Protein AF-S4MRP6-F1 (afdb_monomer_lite)

Foldseek 3Di:
DQPDDLVVLQVVLVVCLVCVCVVQVVQVHHDDVQLSVVSNCVSPVDHSVVVNVVVNVCCVQCVDPCNVVVVVVCLVVDQAEAEAAPVAVVVDPDDPVCCVSHPYYYYDYPDHHPCCSRPVPVVVVVVVVVVVPPPPDPPPD

Radius of gyration: 18.11 Å; chains: 1; bounding box: 49×37×40 Å

Secondary structure (DSSP, 8-state):
-TTS-HHHHHHHHHHHHH-HHHHHHTTT----HHHHHHHHHHHHSS-HHHHHHHHHHHHHHHTSTTHHHHHHHHHHHS--EEEEETTTGGG----HHHHHH-SEEEEETT--S-HHHH-HHHHHHHHHHHHHHSPPPTT--

pLDDT: mean 91.97, std 11.07, range [43.47, 97.75]

Organism: NCBI:txid1283301

InterPro domains:
  IPR029058 Alpha/Beta hydrolase fold [G3DSA:3.40.50.1820] (1-131)
  IPR029058 Alpha/Beta hydrolase fold [SSF53474] (12-131)

Sequence (141 aa):
MAAKTTAEVEQIMRANRADPERWLRNGDIEPTDERIRAATQALAYQPATTIQAMARAVVGYTANTSYEQLLREVFERTPVHLVAGARSRGGWDVPAWALTAAASYTELPGTGHMVMLEAPEAFGKLLAELFTTSPADPAAS

Structure (mmCIF, N/CA/C/O backbone):
data_AF-S4MRP6-F1
#
_entry.id   AF-S4MRP6-F1
#
loop_
_atom_site.group_PDB
_atom_site.id
_atom_site.type_symbol
_atom_site.label_atom_id
_atom_site.label_alt_id
_atom_site.label_comp_id
_atom_site.label_asym_id
_atom_site.label_entity_id
_atom_site.label_seq_id
_atom_site.pdbx_PDB_ins_code
_atom_site.Cartn_x
_atom_site.Cartn_y
_atom_site.Cartn_z
_atom_site.occupancy
_atom_site.B_iso_or_equiv
_atom_site.auth_seq_id
_atom_site.auth_comp_id
_atom_site.auth_asym_id
_atom_site.auth_atom_id
_atom_site.pdbx_PDB_model_num
ATOM 1 N N . MET A 1 1 ? 4.340 7.643 -12.353 1.00 90.50 1 MET A N 1
ATOM 2 C CA . MET A 1 1 ? 3.508 6.867 -13.302 1.00 90.50 1 MET A CA 1
ATOM 3 C C . MET A 1 1 ? 2.470 7.729 -14.012 1.00 90.50 1 MET A C 1
ATOM 5 O O . MET A 1 1 ? 2.521 7.782 -15.229 1.00 90.50 1 MET A O 1
ATOM 9 N N . ALA A 1 2 ? 1.588 8.445 -13.303 1.00 93.31 2 ALA A N 1
ATOM 10 C CA . ALA A 1 2 ? 0.495 9.219 -13.916 1.00 93.31 2 ALA A CA 1
ATOM 11 C C . ALA A 1 2 ? 0.937 10.257 -14.974 1.00 93.31 2 ALA A C 1
ATOM 13 O O . ALA A 1 2 ? 0.356 10.320 -16.057 1.00 93.31 2 ALA A O 1
ATOM 14 N N . ALA A 1 3 ? 1.993 11.021 -14.671 1.00 95.44 3 ALA A N 1
ATOM 15 C CA . ALA A 1 3 ? 2.529 12.081 -15.532 1.00 95.44 3 ALA A CA 1
ATOM 16 C C . ALA A 1 3 ? 3.457 11.586 -16.658 1.00 95.44 3 ALA A C 1
ATOM 18 O O . ALA A 1 3 ? 3.894 12.379 -17.484 1.00 95.44 3 ALA A O 1
ATOM 19 N N . LYS A 1 4 ? 3.792 10.289 -16.686 1.00 96.00 4 LYS A N 1
ATOM 20 C CA . LYS A 1 4 ? 4.668 9.720 -17.717 1.00 96.00 4 LYS A CA 1
ATOM 21 C C . LYS A 1 4 ? 3.883 9.444 -18.995 1.00 96.00 4 LYS A C 1
ATOM 23 O O . LYS A 1 4 ? 2.684 9.149 -18.942 1.00 96.00 4 LYS A O 1
ATOM 28 N N . THR A 1 5 ? 4.564 9.489 -20.132 1.00 96.94 5 THR A N 1
ATOM 29 C CA . THR A 1 5 ? 4.030 9.026 -21.417 1.00 96.94 5 THR A CA 1
ATOM 30 C C . THR A 1 5 ? 3.829 7.509 -21.406 1.00 96.94 5 THR A C 1
ATOM 32 O O . THR A 1 5 ? 4.433 6.790 -20.607 1.00 96.94 5 THR A O 1
ATOM 35 N N . THR A 1 6 ? 2.980 6.992 -22.296 1.00 94.94 6 THR A N 1
ATOM 36 C CA . THR A 1 6 ? 2.732 5.542 -22.399 1.00 94.94 6 THR A CA 1
ATOM 37 C C . THR A 1 6 ? 4.019 4.766 -22.681 1.00 94.94 6 THR A C 1
ATOM 39 O O . THR A 1 6 ? 4.279 3.767 -22.016 1.00 94.94 6 THR A O 1
ATOM 42 N N . ALA A 1 7 ? 4.871 5.269 -23.580 1.00 96.62 7 ALA A N 1
ATOM 43 C CA . ALA A 1 7 ? 6.143 4.634 -23.926 1.00 96.62 7 ALA A CA 1
ATOM 44 C C . ALA A 1 7 ? 7.107 4.545 -22.728 1.00 96.62 7 ALA A C 1
ATOM 46 O O . ALA A 1 7 ? 7.744 3.512 -22.519 1.00 96.62 7 ALA A O 1
ATOM 47 N N . GLU A 1 8 ? 7.187 5.592 -21.899 1.00 97.69 8 GLU A N 1
ATOM 48 C CA . GLU A 1 8 ? 7.990 5.560 -20.672 1.00 97.69 8 GLU A CA 1
ATOM 49 C C . GLU A 1 8 ? 7.451 4.549 -19.658 1.00 97.69 8 GLU A C 1
ATOM 51 O O . GLU A 1 8 ? 8.232 3.825 -19.041 1.00 97.69 8 GLU A O 1
ATOM 56 N N . VAL A 1 9 ? 6.127 4.481 -19.469 1.00 96.88 9 VAL A N 1
ATOM 57 C CA . VAL A 1 9 ? 5.527 3.505 -18.546 1.00 96.88 9 VAL A CA 1
ATOM 58 C C . VAL A 1 9 ? 5.779 2.086 -19.038 1.00 96.88 9 VAL A C 1
ATOM 60 O O . VAL A 1 9 ? 6.189 1.235 -18.252 1.00 96.88 9 VAL A O 1
ATOM 63 N N . GLU A 1 10 ? 5.606 1.825 -20.332 1.00 97.00 10 GLU A N 1
ATOM 64 C CA . GLU A 1 10 ? 5.947 0.530 -20.910 1.00 97.00 10 GLU A CA 1
ATOM 65 C C . GLU A 1 10 ? 7.415 0.171 -20.704 1.00 97.00 10 GLU A C 1
ATOM 67 O O . GLU A 1 10 ? 7.712 -0.964 -20.338 1.00 97.00 10 GLU A O 1
ATOM 72 N N . GLN A 1 11 ? 8.332 1.122 -20.899 1.00 97.44 11 GLN A N 1
ATOM 73 C CA . GLN A 1 11 ? 9.754 0.883 -20.691 1.00 97.44 11 GLN A CA 1
ATOM 74 C C . GLN A 1 11 ? 10.060 0.519 -19.236 1.00 97.44 11 GLN A C 1
ATOM 76 O O . GLN A 1 11 ? 10.791 -0.440 -18.991 1.00 97.44 11 GLN A O 1
ATOM 81 N N . ILE A 1 12 ? 9.466 1.229 -18.273 1.00 96.44 12 ILE A N 1
ATOM 82 C CA . ILE A 1 12 ? 9.625 0.915 -16.848 1.00 96.44 12 ILE A CA 1
ATOM 83 C C . ILE A 1 12 ? 9.054 -0.472 -16.539 1.00 96.44 12 ILE A C 1
ATOM 85 O O . ILE A 1 12 ? 9.708 -1.275 -15.876 1.00 96.44 12 ILE A O 1
ATOM 89 N N . MET A 1 13 ? 7.862 -0.790 -17.049 1.00 96.69 13 MET A N 1
ATOM 90 C CA . MET A 1 13 ? 7.237 -2.093 -16.812 1.00 96.69 13 MET A CA 1
ATOM 91 C C . MET A 1 13 ? 8.025 -3.237 -17.457 1.00 96.69 13 MET A C 1
ATOM 93 O O . MET A 1 13 ? 8.175 -4.285 -16.833 1.00 96.69 13 MET A O 1
ATOM 97 N N . ARG A 1 14 ? 8.580 -3.044 -18.661 1.00 96.81 14 ARG A N 1
ATOM 98 C CA . ARG A 1 14 ? 9.500 -4.009 -19.288 1.00 96.81 14 ARG A CA 1
ATOM 99 C C . ARG A 1 14 ? 10.739 -4.225 -18.424 1.00 96.81 14 ARG A C 1
ATOM 101 O O . ARG A 1 14 ? 11.074 -5.369 -18.140 1.00 96.81 14 ARG A O 1
ATOM 108 N N . ALA A 1 15 ? 11.373 -3.149 -17.961 1.00 96.62 15 ALA A N 1
ATOM 109 C CA . ALA A 1 15 ? 12.560 -3.239 -17.118 1.00 96.62 15 ALA A CA 1
ATOM 110 C C . ALA A 1 15 ? 12.277 -3.929 -15.776 1.00 96.62 15 ALA A C 1
ATOM 112 O O . ALA A 1 15 ? 13.137 -4.650 -15.281 1.00 96.62 15 ALA A O 1
ATOM 113 N N . ASN A 1 16 ? 11.111 -3.702 -15.163 1.00 96.06 16 ASN A N 1
ATOM 114 C CA . ASN A 1 16 ? 10.731 -4.360 -13.909 1.00 96.06 16 ASN A CA 1
ATOM 115 C C . ASN A 1 16 ? 10.443 -5.850 -14.117 1.00 96.06 16 ASN A C 1
ATOM 117 O O . ASN A 1 16 ? 10.899 -6.668 -13.331 1.00 96.06 16 ASN A O 1
ATOM 121 N N . ARG A 1 17 ? 9.745 -6.222 -15.197 1.00 96.69 17 ARG A N 1
ATOM 122 C CA . ARG A 1 17 ? 9.472 -7.634 -15.524 1.00 96.69 17 ARG A CA 1
ATOM 123 C C . ARG A 1 17 ? 10.731 -8.423 -15.872 1.00 96.69 17 ARG A C 1
ATOM 125 O O . ARG A 1 17 ? 10.791 -9.607 -15.576 1.00 96.69 17 ARG A O 1
ATOM 132 N N . ALA A 1 18 ? 11.706 -7.778 -16.509 1.00 97.56 18 ALA A N 1
ATOM 133 C CA . ALA A 1 18 ? 12.979 -8.405 -16.853 1.00 97.56 18 ALA A CA 1
ATOM 134 C C . ALA A 1 18 ? 13.855 -8.699 -15.624 1.00 97.56 18 ALA A C 1
ATOM 136 O O . ALA A 1 18 ? 14.750 -9.531 -15.711 1.00 97.56 18 ALA A O 1
ATOM 137 N N . ASP A 1 19 ? 13.613 -8.014 -14.504 1.00 97.75 19 ASP A N 1
ATOM 138 C CA . ASP A 1 19 ? 14.431 -8.108 -13.294 1.00 97.75 19 ASP A CA 1
ATOM 139 C C . ASP A 1 19 ? 13.566 -7.896 -12.031 1.00 97.75 19 ASP A C 1
ATOM 141 O O . ASP A 1 19 ? 13.568 -6.812 -11.425 1.00 97.75 19 ASP A O 1
ATOM 145 N N . PRO A 1 20 ? 12.769 -8.916 -11.651 1.00 97.06 20 PRO A N 1
ATOM 146 C CA . PRO A 1 20 ? 11.919 -8.862 -10.464 1.00 97.06 20 PRO A CA 1
ATOM 147 C C . PRO A 1 20 ? 12.719 -8.743 -9.160 1.00 97.06 20 PRO A C 1
ATOM 149 O O . PRO A 1 20 ? 12.229 -8.157 -8.199 1.00 97.06 20 PRO A O 1
ATOM 152 N N . GLU A 1 21 ? 13.955 -9.249 -9.122 1.00 97.56 21 GLU A N 1
ATOM 153 C CA . GLU A 1 21 ? 14.838 -9.118 -7.959 1.00 97.56 21 GLU A CA 1
ATOM 154 C C . GLU A 1 21 ? 15.196 -7.663 -7.676 1.00 97.56 21 GLU A C 1
ATOM 156 O O . GLU A 1 21 ? 15.038 -7.196 -6.548 1.00 97.56 21 GLU A O 1
ATOM 161 N N . ARG A 1 22 ? 15.652 -6.916 -8.691 1.00 97.44 22 ARG A N 1
ATOM 162 C CA . ARG A 1 22 ? 15.906 -5.479 -8.538 1.00 97.44 22 ARG A CA 1
ATOM 163 C C . ARG A 1 22 ? 14.640 -4.748 -8.126 1.00 97.44 22 ARG A C 1
ATOM 165 O O . ARG A 1 22 ? 14.704 -3.845 -7.298 1.00 97.44 22 ARG A O 1
ATOM 172 N N . TRP A 1 23 ? 13.493 -5.121 -8.691 1.00 95.94 23 TRP A N 1
ATOM 173 C CA . TRP A 1 23 ? 12.219 -4.521 -8.309 1.00 95.94 23 TRP A CA 1
ATOM 174 C C . TRP A 1 23 ? 11.898 -4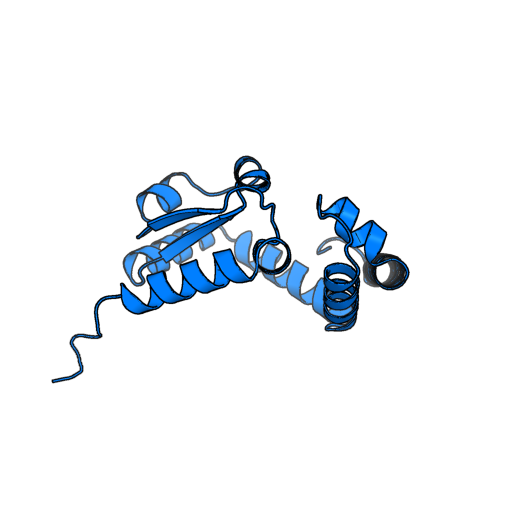.732 -6.818 1.00 95.94 23 TRP A C 1
ATOM 176 O O . TRP A 1 23 ? 11.503 -3.772 -6.161 1.00 95.94 23 TRP A O 1
ATOM 186 N N . LEU A 1 24 ? 12.148 -5.928 -6.271 1.00 96.25 24 LEU A N 1
ATOM 187 C CA . LEU A 1 24 ? 12.004 -6.218 -4.838 1.00 96.25 24 LEU A CA 1
ATOM 188 C C . LEU A 1 24 ? 12.992 -5.429 -3.975 1.00 96.25 24 LEU A C 1
ATOM 190 O O . LEU A 1 24 ? 12.581 -4.787 -3.008 1.00 96.25 24 LEU A O 1
ATOM 194 N N . ARG A 1 25 ? 14.277 -5.414 -4.349 1.00 95.62 25 ARG A N 1
ATOM 195 C CA . ARG A 1 25 ? 15.315 -4.674 -3.610 1.00 95.62 25 ARG A CA 1
ATOM 196 C C . ARG A 1 25 ? 15.020 -3.175 -3.560 1.00 95.62 25 ARG A C 1
ATOM 198 O O . ARG A 1 25 ? 15.223 -2.555 -2.527 1.00 95.62 25 ARG A O 1
ATOM 205 N N . ASN A 1 26 ? 14.473 -2.604 -4.635 1.00 92.75 26 ASN A N 1
ATOM 206 C CA . ASN A 1 26 ? 14.041 -1.203 -4.663 1.00 92.75 26 ASN A CA 1
ATOM 207 C C . ASN A 1 26 ? 12.887 -0.896 -3.689 1.00 92.75 26 ASN A C 1
ATOM 209 O O . ASN A 1 26 ? 12.635 0.273 -3.408 1.00 92.75 26 ASN A O 1
ATOM 213 N N . GLY A 1 27 ? 12.162 -1.917 -3.227 1.00 89.31 27 GLY A N 1
ATOM 214 C CA . GLY A 1 27 ? 11.144 -1.817 -2.182 1.00 89.31 27 GLY A CA 1
ATOM 215 C C . GLY A 1 27 ? 11.648 -2.197 -0.787 1.00 89.31 27 GLY A C 1
ATOM 216 O O . GLY A 1 27 ? 10.819 -2.389 0.099 1.00 89.31 27 GLY A O 1
ATOM 217 N N . ASP A 1 28 ? 12.964 -2.350 -0.600 1.00 91.69 28 ASP A N 1
ATOM 218 C CA . ASP A 1 28 ? 13.597 -2.850 0.628 1.00 91.69 28 ASP A CA 1
ATOM 219 C C . ASP A 1 28 ? 13.091 -4.244 1.048 1.00 91.69 28 ASP A C 1
ATOM 221 O O . ASP A 1 28 ? 12.883 -4.531 2.235 1.00 91.69 28 ASP A O 1
ATOM 225 N N . ILE A 1 29 ? 12.875 -5.116 0.054 1.00 92.94 29 ILE A N 1
ATOM 226 C CA . ILE A 1 29 ? 12.425 -6.500 0.236 1.00 92.94 29 ILE A CA 1
ATOM 227 C C . ILE A 1 29 ? 13.531 -7.456 -0.205 1.00 92.94 29 ILE A C 1
ATOM 229 O O . ILE A 1 29 ? 13.980 -7.425 -1.351 1.00 92.94 29 ILE A O 1
ATOM 233 N N . GLU A 1 30 ? 13.924 -8.354 0.699 1.00 93.56 30 GLU A N 1
ATOM 234 C CA . GLU A 1 30 ? 14.896 -9.408 0.401 1.00 93.56 30 GLU A CA 1
ATOM 235 C C . GLU A 1 30 ? 14.329 -10.390 -0.646 1.00 93.56 30 GLU A C 1
ATOM 237 O O . GLU A 1 30 ? 13.261 -10.976 -0.398 1.00 93.56 30 GLU A O 1
ATOM 242 N N . PRO A 1 31 ? 15.009 -10.590 -1.794 1.00 95.94 31 PRO A N 1
ATOM 243 C CA . PRO A 1 31 ? 14.525 -11.422 -2.889 1.00 95.94 31 PRO A CA 1
ATOM 244 C C . PRO A 1 31 ? 14.795 -12.912 -2.643 1.00 95.94 31 PRO A C 1
ATOM 246 O O . PRO A 1 31 ? 15.685 -13.514 -3.234 1.00 95.94 31 PRO A O 1
ATOM 249 N N . THR A 1 32 ? 13.991 -13.533 -1.784 1.00 95.81 32 THR A N 1
ATOM 250 C CA . THR A 1 32 ? 13.948 -14.999 -1.677 1.00 95.81 32 THR A CA 1
ATOM 251 C C . THR A 1 32 ? 13.277 -15.609 -2.911 1.00 95.81 32 THR A C 1
ATOM 253 O O . 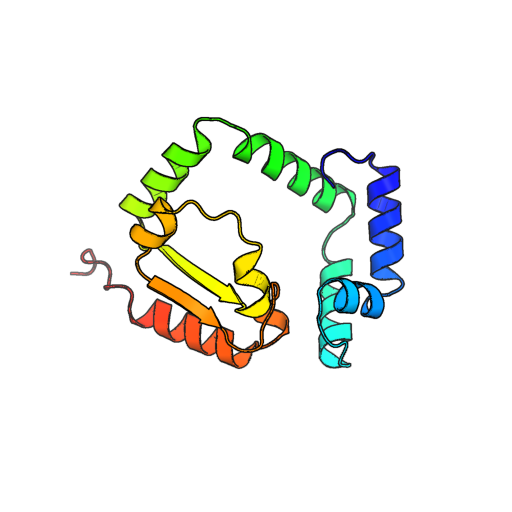THR A 1 32 ? 12.444 -14.959 -3.546 1.00 95.81 32 THR A O 1
ATOM 256 N N . ASP A 1 33 ? 13.556 -16.878 -3.220 1.00 96.00 33 ASP A N 1
ATOM 257 C CA . ASP A 1 33 ? 12.955 -17.573 -4.372 1.00 96.00 33 ASP A CA 1
ATOM 258 C C . ASP A 1 33 ? 11.424 -17.469 -4.406 1.00 96.00 33 ASP A C 1
ATOM 260 O O . ASP A 1 33 ? 10.810 -17.296 -5.460 1.00 96.00 33 ASP A O 1
ATOM 264 N N . GLU A 1 34 ? 10.786 -17.569 -3.241 1.00 94.00 34 GLU A N 1
ATOM 265 C CA . GLU A 1 34 ? 9.340 -17.426 -3.108 1.00 94.00 34 GLU A CA 1
ATOM 266 C C . GLU A 1 34 ? 8.860 -16.016 -3.458 1.00 94.00 34 GLU A C 1
ATOM 268 O O . GLU A 1 34 ? 7.927 -15.856 -4.251 1.00 94.00 34 GLU A O 1
ATOM 273 N N . ARG A 1 35 ? 9.534 -14.986 -2.938 1.00 95.06 35 ARG A N 1
ATOM 274 C CA . ARG A 1 35 ? 9.179 -13.590 -3.207 1.00 95.06 35 ARG A CA 1
ATOM 275 C C . ARG A 1 35 ? 9.449 -13.204 -4.654 1.00 95.06 35 ARG A C 1
ATOM 277 O O . ARG A 1 35 ? 8.648 -12.475 -5.234 1.00 95.06 35 ARG A O 1
ATOM 284 N N . ILE A 1 36 ? 10.507 -13.734 -5.269 1.00 96.81 36 ILE A N 1
ATOM 285 C CA . ILE A 1 36 ? 10.792 -13.550 -6.699 1.00 96.81 36 ILE A CA 1
ATOM 286 C C . ILE A 1 36 ? 9.663 -14.146 -7.547 1.00 96.81 36 ILE A C 1
ATOM 288 O O . ILE A 1 36 ? 9.182 -13.488 -8.475 1.00 96.81 36 ILE A O 1
ATOM 292 N N . ARG A 1 37 ? 9.188 -15.358 -7.222 1.00 95.94 37 ARG A N 1
ATOM 293 C CA . ARG A 1 37 ? 8.043 -15.968 -7.921 1.00 95.94 37 ARG A CA 1
ATOM 294 C C . ARG A 1 37 ? 6.786 -15.107 -7.796 1.00 95.94 37 ARG A C 1
ATOM 296 O O . ARG A 1 37 ? 6.157 -14.814 -8.813 1.00 95.94 37 ARG A O 1
ATOM 303 N N . ALA A 1 38 ? 6.455 -14.658 -6.586 1.00 94.00 38 ALA A N 1
ATOM 304 C CA . ALA A 1 38 ? 5.299 -13.794 -6.347 1.00 94.00 38 ALA A CA 1
ATOM 305 C C . ALA A 1 38 ? 5.416 -12.444 -7.082 1.00 94.00 38 ALA A C 1
ATOM 307 O O . ALA 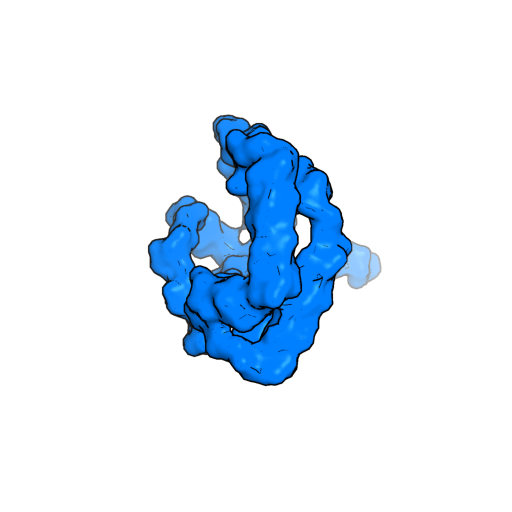A 1 38 ? 4.472 -12.016 -7.747 1.00 94.00 38 ALA A O 1
ATOM 308 N N . ALA A 1 39 ? 6.587 -11.801 -7.046 1.00 94.50 39 ALA A N 1
ATOM 309 C CA . ALA A 1 39 ? 6.851 -10.554 -7.763 1.00 94.50 39 ALA A CA 1
ATOM 310 C C . ALA A 1 39 ? 6.724 -10.723 -9.280 1.00 94.50 39 ALA A C 1
ATOM 312 O O . ALA A 1 39 ? 6.120 -9.886 -9.948 1.00 94.50 39 ALA A O 1
ATOM 313 N N . THR A 1 40 ? 7.236 -11.828 -9.827 1.00 96.06 40 THR A N 1
ATOM 314 C CA . THR A 1 40 ? 7.124 -12.146 -11.257 1.00 96.06 40 THR A CA 1
ATOM 315 C C . THR A 1 40 ? 5.659 -12.244 -11.682 1.00 96.06 40 THR A C 1
ATOM 317 O O . THR A 1 40 ? 5.261 -11.633 -12.675 1.00 96.06 40 THR A O 1
ATOM 320 N N . GLN A 1 41 ? 4.839 -12.956 -10.903 1.00 94.94 41 GLN A N 1
ATOM 321 C CA . GLN A 1 41 ? 3.401 -13.069 -11.155 1.00 94.94 41 GLN A CA 1
ATOM 322 C C . GLN A 1 41 ? 2.702 -11.705 -11.061 1.00 94.94 41 GLN A C 1
ATOM 324 O O . GLN A 1 41 ? 1.958 -11.332 -11.967 1.00 94.94 41 GLN A O 1
ATOM 329 N N . ALA A 1 42 ? 2.991 -10.921 -10.018 1.00 91.69 42 ALA A N 1
ATOM 330 C CA . ALA A 1 42 ? 2.402 -9.598 -9.824 1.00 91.69 42 ALA A CA 1
ATOM 331 C C . ALA A 1 42 ? 2.760 -8.620 -10.961 1.00 91.69 42 ALA A C 1
ATOM 333 O O . ALA A 1 42 ? 1.890 -7.931 -11.494 1.00 91.69 42 ALA A O 1
ATOM 334 N N . LEU A 1 43 ? 4.024 -8.588 -11.392 1.00 94.25 43 LEU A N 1
ATOM 335 C CA . LEU A 1 43 ? 4.500 -7.720 -12.476 1.00 94.25 43 LEU A CA 1
ATOM 336 C C . LEU A 1 43 ? 3.928 -8.108 -13.849 1.00 94.25 43 LEU A C 1
ATOM 338 O O . LEU A 1 43 ? 3.822 -7.255 -14.741 1.00 94.25 43 LEU A O 1
ATOM 342 N N . ALA A 1 44 ? 3.555 -9.375 -14.027 1.00 94.88 44 ALA A N 1
ATOM 343 C CA . ALA A 1 44 ? 2.890 -9.876 -15.226 1.00 94.88 44 ALA A CA 1
ATOM 344 C C . ALA A 1 44 ? 1.367 -9.640 -15.224 1.00 94.88 44 ALA A C 1
ATOM 346 O O . ALA A 1 44 ? 0.755 -9.685 -16.288 1.00 94.88 44 ALA A O 1
ATOM 347 N N . TYR A 1 45 ? 0.761 -9.356 -14.065 1.00 93.44 45 TYR A N 1
ATOM 348 C CA . TYR A 1 45 ? -0.693 -9.386 -13.881 1.00 93.44 45 TYR A CA 1
ATOM 349 C C . TYR A 1 45 ? -1.467 -8.340 -14.698 1.00 93.44 45 TYR A C 1
ATOM 351 O O . TYR A 1 45 ? -2.598 -8.589 -15.105 1.00 93.44 45 TYR A O 1
ATOM 359 N N . GLN A 1 46 ? -0.884 -7.161 -14.936 1.00 90.75 46 GLN A N 1
ATOM 360 C CA . GLN A 1 46 ? -1.555 -6.064 -15.643 1.00 90.75 46 GLN A CA 1
ATOM 361 C C . GLN A 1 46 ?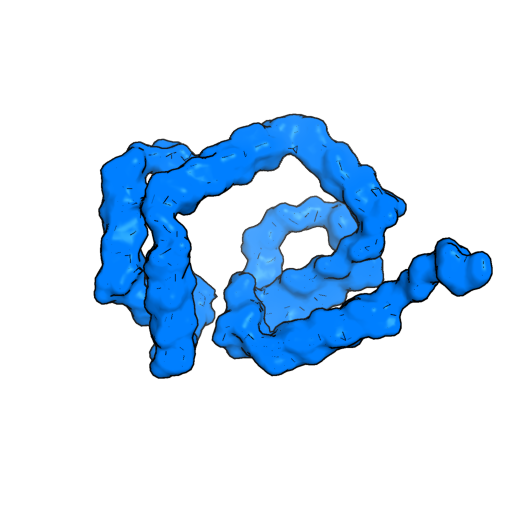 -0.672 -5.472 -16.746 1.00 90.75 46 GLN A C 1
ATOM 363 O O . GLN A 1 46 ? 0.546 -5.331 -16.564 1.00 90.75 46 GLN A O 1
ATOM 368 N N . PRO A 1 47 ? -1.257 -5.061 -17.888 1.00 94.62 47 PRO A N 1
ATOM 369 C CA . PRO A 1 47 ? -0.523 -4.339 -18.914 1.00 94.62 47 PRO A CA 1
ATOM 370 C C . PRO A 1 47 ? -0.123 -2.942 -18.415 1.00 94.62 47 PRO A C 1
ATOM 372 O O . PRO A 1 47 ? -0.737 -2.364 -17.517 1.00 94.62 47 PRO A O 1
ATOM 375 N N . ALA A 1 48 ? 0.920 -2.377 -19.027 1.00 95.00 48 ALA A N 1
ATOM 376 C CA . ALA A 1 48 ? 1.454 -1.064 -18.654 1.00 95.00 48 ALA A CA 1
ATOM 377 C C . ALA A 1 48 ? 0.406 0.058 -18.781 1.00 95.00 48 ALA A C 1
ATOM 379 O O . ALA A 1 48 ? 0.374 0.980 -17.967 1.00 95.00 48 ALA A O 1
ATOM 380 N N . THR A 1 49 ? -0.486 -0.059 -19.765 1.00 95.12 49 THR A N 1
ATOM 381 C CA . THR A 1 49 ? -1.611 0.854 -19.988 1.00 95.12 49 THR A CA 1
ATOM 382 C C . THR A 1 49 ? -2.597 0.850 -18.822 1.00 95.12 49 THR A C 1
ATOM 384 O O . THR A 1 49 ? -2.993 1.926 -18.381 1.00 95.12 49 THR A O 1
ATOM 387 N N . THR A 1 50 ? -2.931 -0.316 -18.256 1.00 95.88 50 THR A N 1
ATOM 388 C CA . THR A 1 50 ? -3.796 -0.394 -17.067 1.00 95.88 50 THR A CA 1
ATOM 389 C C . THR A 1 50 ? -3.129 0.246 -15.854 1.00 95.88 50 THR A C 1
ATOM 391 O O . THR A 1 50 ? -3.761 1.037 -15.159 1.00 95.88 50 THR A O 1
ATOM 394 N N . ILE A 1 51 ? -1.835 -0.010 -15.631 1.00 94.94 51 ILE A N 1
ATOM 395 C CA . ILE A 1 51 ? -1.083 0.626 -14.535 1.00 94.94 51 ILE A CA 1
ATOM 396 C C . ILE A 1 51 ? -1.070 2.154 -14.683 1.00 94.94 51 ILE A C 1
ATOM 398 O O . ILE A 1 51 ? -1.273 2.879 -13.708 1.00 94.94 51 ILE A O 1
ATOM 402 N N . GLN A 1 52 ? -0.868 2.665 -15.901 1.00 97.19 52 GLN A N 1
ATOM 403 C CA . GLN A 1 52 ? -0.897 4.102 -16.169 1.00 97.19 52 GLN A CA 1
ATOM 404 C C . GLN A 1 52 ? -2.293 4.700 -15.963 1.00 97.19 52 GLN A C 1
ATOM 406 O O . GLN A 1 52 ? -2.411 5.760 -15.345 1.00 97.19 52 GLN A O 1
ATOM 411 N N . ALA A 1 53 ? -3.338 4.038 -16.465 1.00 96.75 53 ALA A N 1
ATOM 412 C CA . ALA A 1 53 ? -4.721 4.476 -16.309 1.00 96.75 53 ALA A CA 1
ATOM 413 C C . ALA A 1 53 ? -5.118 4.532 -14.829 1.00 96.75 53 ALA A C 1
ATOM 415 O O . ALA A 1 53 ? -5.633 5.553 -14.379 1.00 96.75 53 ALA A O 1
ATOM 416 N N . MET A 1 54 ? -4.777 3.499 -14.053 1.00 96.62 54 MET A N 1
ATOM 417 C CA . MET A 1 54 ? -4.985 3.467 -12.606 1.00 96.62 54 MET A CA 1
ATOM 418 C C . MET A 1 54 ? -4.236 4.605 -11.905 1.00 96.62 54 MET A C 1
ATOM 420 O O . MET A 1 54 ? -4.830 5.331 -11.116 1.00 96.62 54 MET A O 1
ATOM 424 N N . ALA A 1 55 ? -2.960 4.830 -12.235 1.00 96.06 55 ALA A N 1
ATOM 425 C CA . ALA A 1 55 ? -2.192 5.924 -11.641 1.00 96.06 55 ALA A CA 1
ATOM 426 C C . ALA A 1 55 ? -2.811 7.303 -11.933 1.00 96.06 55 ALA A C 1
ATOM 428 O O . ALA A 1 55 ? -2.822 8.168 -11.059 1.00 96.06 55 ALA A O 1
ATOM 429 N N . ARG A 1 56 ? -3.330 7.520 -13.149 1.00 97.06 56 ARG A N 1
ATOM 430 C CA . ARG A 1 56 ? -4.036 8.760 -13.511 1.00 97.06 56 ARG A CA 1
ATOM 431 C C . ARG A 1 56 ? -5.361 8.899 -12.773 1.00 97.06 56 ARG A C 1
ATOM 433 O O . ARG A 1 56 ? -5.656 9.991 -12.306 1.00 97.06 56 ARG A O 1
ATOM 440 N N . ALA A 1 57 ? -6.125 7.815 -12.656 1.00 96.31 57 ALA A N 1
ATOM 441 C CA . ALA A 1 57 ? -7.392 7.809 -11.936 1.00 96.31 57 ALA A CA 1
ATOM 442 C C . ALA A 1 57 ? -7.194 8.142 -10.452 1.00 96.31 57 ALA A C 1
ATOM 444 O O . ALA A 1 57 ? -7.887 9.014 -9.939 1.00 96.31 57 ALA A O 1
ATOM 445 N N . VAL A 1 58 ? -6.202 7.523 -9.797 1.00 95.06 58 VAL A N 1
ATOM 446 C CA . VAL A 1 58 ? -5.854 7.820 -8.400 1.00 95.06 58 VAL A CA 1
ATOM 447 C C . VAL A 1 58 ? -5.518 9.298 -8.247 1.00 95.06 58 VAL A C 1
ATOM 449 O O . VAL A 1 58 ? -6.204 9.983 -7.504 1.00 95.06 58 VAL A O 1
ATOM 452 N N . VAL A 1 59 ? -4.547 9.819 -9.009 1.00 95.38 59 VAL A N 1
ATOM 453 C CA . VAL A 1 59 ? -4.156 11.237 -8.908 1.00 95.38 59 VAL A CA 1
ATOM 454 C C . VAL A 1 59 ? -5.332 12.171 -9.197 1.00 95.38 59 VAL A C 1
ATOM 456 O O . VAL A 1 59 ? -5.535 13.132 -8.465 1.00 95.38 59 VAL A O 1
ATOM 459 N N . GLY A 1 60 ? -6.117 11.897 -10.241 1.00 94.88 60 GLY A N 1
ATOM 460 C CA . GLY A 1 60 ? -7.261 12.729 -10.610 1.00 94.88 60 GLY A CA 1
ATOM 461 C C . GLY A 1 60 ? -8.346 12.768 -9.535 1.00 94.88 60 GLY A C 1
ATOM 462 O O . GLY A 1 60 ? -8.944 13.817 -9.318 1.00 94.88 60 GLY A O 1
ATOM 463 N N . TYR A 1 61 ? -8.578 11.651 -8.844 1.00 93.19 61 TYR A N 1
ATOM 464 C CA . TYR A 1 61 ? -9.583 11.568 -7.789 1.00 93.19 61 TYR A CA 1
ATOM 465 C C . TYR A 1 61 ? -9.082 12.152 -6.463 1.00 93.19 61 TYR A C 1
ATOM 467 O O . TYR A 1 61 ? -9.771 12.958 -5.843 1.00 93.19 61 TYR A O 1
ATOM 475 N N . THR A 1 62 ? -7.865 11.797 -6.041 1.00 92.81 62 THR A N 1
ATOM 476 C CA . THR A 1 62 ? -7.316 12.209 -4.740 1.00 92.81 62 THR A CA 1
ATOM 477 C C . THR A 1 62 ? -6.836 13.657 -4.718 1.00 92.81 62 THR A C 1
ATOM 479 O O . THR A 1 62 ? -6.659 14.214 -3.642 1.00 92.81 62 THR A O 1
ATOM 482 N N . ALA A 1 63 ? -6.617 14.284 -5.879 1.00 92.44 63 ALA A N 1
ATOM 483 C CA . ALA A 1 63 ? -6.294 15.709 -5.963 1.00 92.44 63 ALA A CA 1
ATOM 484 C C . ALA A 1 63 ? -7.517 16.625 -5.763 1.00 92.44 63 ALA A C 1
ATOM 486 O O . ALA A 1 63 ? -7.356 17.842 -5.676 1.00 92.44 63 ALA A O 1
ATOM 487 N N . ASN A 1 64 ? -8.736 16.075 -5.719 1.00 93.50 64 ASN A N 1
ATOM 488 C CA . ASN A 1 64 ? -9.936 16.863 -5.469 1.00 93.50 64 ASN A CA 1
ATOM 489 C C . ASN A 1 64 ? -9.980 17.332 -4.006 1.00 93.50 64 ASN A C 1
ATOM 491 O O . ASN A 1 64 ? -9.780 16.540 -3.088 1.00 93.50 64 ASN A O 1
ATOM 495 N N . THR A 1 65 ? -10.307 18.604 -3.776 1.00 90.38 65 THR A N 1
ATOM 496 C CA . THR A 1 65 ? -10.432 19.180 -2.429 1.00 90.38 65 THR A CA 1
ATOM 497 C C . THR A 1 65 ? -11.529 18.524 -1.587 1.00 90.38 65 THR A C 1
ATOM 499 O O . THR A 1 65 ? -11.436 18.541 -0.364 1.00 90.38 65 THR A O 1
ATOM 502 N N . SER A 1 66 ? -12.540 17.905 -2.206 1.00 93.94 66 SER A N 1
ATOM 503 C CA . SER A 1 66 ? -13.576 17.150 -1.493 1.00 93.94 66 SER A CA 1
ATOM 504 C C . SER A 1 66 ? -13.135 15.751 -1.055 1.00 93.94 66 SER A C 1
ATOM 506 O O . SER A 1 66 ? -13.842 15.116 -0.273 1.00 93.94 66 SER A O 1
ATOM 508 N N . TYR A 1 67 ? -11.981 15.253 -1.520 1.00 93.94 67 TYR A N 1
ATOM 509 C CA . TYR A 1 67 ? -11.526 13.892 -1.229 1.00 93.94 67 TYR A CA 1
ATOM 510 C C . TYR A 1 67 ? -11.382 13.633 0.276 1.00 93.94 67 TYR A C 1
ATOM 512 O O . TYR A 1 67 ? -11.817 12.591 0.764 1.00 93.94 67 TYR A O 1
ATOM 520 N N . GLU A 1 68 ? -10.834 14.593 1.029 1.00 93.81 68 GLU A N 1
ATOM 521 C CA . GLU A 1 68 ? -10.686 14.445 2.481 1.00 93.81 68 GLU A CA 1
ATOM 522 C C . GLU A 1 68 ? -12.045 14.339 3.184 1.00 93.81 68 GLU A C 1
ATOM 524 O O . GLU A 1 68 ? -12.212 13.509 4.076 1.00 93.81 68 GLU A O 1
ATOM 529 N N . GLN A 1 69 ? -13.032 15.137 2.766 1.00 95.06 69 GLN A N 1
ATOM 530 C CA . GLN A 1 69 ? -14.380 15.077 3.329 1.00 95.06 69 GLN A CA 1
ATOM 531 C C . GLN A 1 69 ? -15.034 13.718 3.059 1.00 95.06 69 GLN A C 1
ATOM 533 O O . GLN A 1 69 ? -15.548 13.096 3.984 1.00 95.06 69 GLN A O 1
ATOM 538 N N . LEU A 1 70 ? -14.942 13.216 1.824 1.00 95.38 70 LEU A N 1
ATOM 539 C CA . LEU A 1 70 ? -15.453 11.888 1.472 1.00 95.38 70 LEU A CA 1
ATOM 540 C C . LEU A 1 70 ? -14.786 10.785 2.305 1.00 95.38 70 LEU A C 1
ATOM 542 O O . LEU A 1 70 ? -15.446 9.835 2.720 1.00 95.38 70 LEU A O 1
ATOM 546 N N . LEU A 1 71 ? -13.485 10.910 2.581 1.00 94.81 71 LEU A N 1
ATOM 547 C CA . LEU A 1 71 ? -12.781 9.950 3.426 1.00 94.81 71 LEU A CA 1
ATOM 548 C C . LEU A 1 71 ? -13.289 9.995 4.874 1.00 94.81 71 LEU A C 1
ATOM 550 O O . LEU A 1 71 ? -13.460 8.942 5.483 1.00 94.81 71 LEU A O 1
ATOM 554 N N . ARG A 1 72 ? -13.583 11.180 5.419 1.00 96.31 72 ARG A N 1
ATOM 555 C CA . ARG A 1 72 ? -14.179 11.315 6.761 1.00 96.31 72 ARG A CA 1
ATOM 556 C C . ARG A 1 72 ? -15.540 10.633 6.846 1.00 96.31 72 ARG A C 1
ATOM 558 O O . ARG A 1 72 ? -15.759 9.862 7.772 1.00 96.31 72 ARG A O 1
ATOM 565 N N . GLU A 1 73 ? -16.397 10.821 5.845 1.00 96.88 73 GLU A N 1
ATOM 566 C CA . GLU A 1 73 ? -17.708 10.159 5.780 1.00 96.88 73 GLU A CA 1
ATOM 567 C C . GLU A 1 73 ? -17.587 8.624 5.778 1.00 96.88 73 GLU A C 1
ATOM 569 O O . GLU A 1 73 ? -18.422 7.928 6.358 1.00 96.88 73 GLU A O 1
ATOM 574 N N . VAL A 1 74 ? -16.538 8.068 5.158 1.00 96.31 74 VAL A N 1
ATOM 575 C CA . VAL A 1 74 ? -16.258 6.624 5.221 1.00 96.31 74 VAL A CA 1
ATOM 576 C C . VAL A 1 74 ? -15.893 6.198 6.642 1.00 96.31 74 VAL A C 1
ATOM 578 O O . VAL A 1 74 ? -16.461 5.223 7.131 1.00 96.31 74 VAL A O 1
ATOM 581 N N . PHE A 1 75 ? -14.989 6.925 7.306 1.00 97.25 75 PHE A N 1
ATOM 582 C CA . PHE A 1 75 ? -14.570 6.637 8.685 1.00 97.25 75 PHE A CA 1
ATOM 583 C C . PHE A 1 75 ? -15.722 6.761 9.692 1.00 97.25 75 PHE A C 1
ATOM 585 O O . PHE A 1 75 ? -15.769 6.011 10.660 1.00 97.25 75 PHE A O 1
ATOM 592 N N . GLU A 1 76 ? -16.668 7.671 9.464 1.00 96.25 76 GLU A N 1
ATOM 593 C CA . GLU A 1 76 ? -17.858 7.827 10.310 1.00 96.25 76 GLU A CA 1
ATOM 594 C C . GLU A 1 76 ? -18.844 6.660 10.168 1.00 96.25 76 GLU A C 1
ATOM 596 O O . GLU A 1 76 ? -19.548 6.314 11.116 1.00 96.25 76 GLU A O 1
ATOM 601 N N . ARG A 1 77 ? -18.916 6.053 8.979 1.00 97.00 77 ARG A N 1
ATOM 602 C CA . ARG A 1 77 ? -19.913 5.021 8.649 1.00 97.00 77 ARG A CA 1
ATOM 603 C C . ARG A 1 77 ? -19.391 3.596 8.755 1.00 97.00 77 ARG A C 1
ATOM 605 O O . ARG A 1 77 ? -20.190 2.670 8.852 1.00 97.00 77 ARG A O 1
ATOM 612 N N . THR A 1 78 ? -18.080 3.415 8.657 1.00 95.12 78 THR A N 1
ATOM 613 C CA . THR A 1 78 ? -17.437 2.103 8.571 1.00 95.12 78 THR A CA 1
ATOM 614 C C . THR A 1 78 ? -16.263 2.057 9.539 1.00 95.12 78 THR A C 1
ATOM 616 O O . THR A 1 78 ? -15.422 2.953 9.489 1.00 95.12 78 THR A O 1
ATOM 619 N N . PRO A 1 79 ? -16.138 1.013 10.377 1.00 94.69 79 PRO A N 1
ATOM 620 C CA . PRO A 1 79 ? -14.928 0.797 11.158 1.00 94.69 79 PRO A CA 1
ATOM 621 C C . PRO A 1 79 ? -13.713 0.658 10.232 1.00 94.69 79 PRO A C 1
ATOM 623 O O . PRO A 1 79 ? -13.561 -0.337 9.523 1.00 94.69 79 PRO A O 1
ATOM 626 N N . VAL A 1 80 ? -12.850 1.675 10.213 1.00 96.44 80 VAL A N 1
ATOM 627 C CA . VAL A 1 80 ? -11.612 1.650 9.428 1.00 96.44 80 VAL A CA 1
ATOM 628 C C . VAL A 1 80 ? -10.460 1.201 10.314 1.00 96.44 80 VAL A C 1
ATOM 630 O O . VAL A 1 80 ? -10.159 1.830 11.327 1.00 96.44 80 VAL A O 1
ATOM 633 N N . HIS A 1 81 ? -9.792 0.130 9.899 1.00 95.75 81 HIS A N 1
ATOM 634 C CA . HIS A 1 81 ? -8.597 -0.394 10.549 1.00 95.75 81 HIS A CA 1
ATOM 635 C C . HIS A 1 81 ? -7.374 -0.076 9.691 1.00 95.75 81 HIS A C 1
ATOM 637 O O . HIS A 1 81 ? -7.296 -0.464 8.525 1.00 95.75 81 HIS A O 1
ATOM 643 N N . LEU A 1 82 ? -6.422 0.655 10.262 1.00 95.88 82 LEU A N 1
ATOM 644 C CA . LEU A 1 82 ? -5.204 1.066 9.576 1.00 95.88 82 LEU A CA 1
ATOM 645 C C . LEU A 1 82 ? -4.074 0.086 9.899 1.00 95.88 82 LEU A C 1
ATOM 647 O O . LEU A 1 82 ? -3.701 -0.077 11.059 1.00 95.88 82 LEU A O 1
ATOM 651 N N . VAL A 1 83 ? -3.507 -0.543 8.870 1.00 95.50 83 VAL A N 1
ATOM 652 C CA . VAL A 1 83 ? -2.419 -1.521 9.008 1.00 95.50 83 VAL A CA 1
ATOM 653 C C . VAL A 1 83 ? -1.223 -1.077 8.182 1.00 95.50 83 VAL A C 1
ATOM 655 O O . VAL A 1 83 ? -1.329 -0.967 6.963 1.00 95.50 83 VAL A O 1
ATOM 658 N N . ALA A 1 84 ? -0.082 -0.856 8.830 1.00 95.94 84 ALA A N 1
ATOM 659 C CA . ALA A 1 84 ? 1.166 -0.460 8.182 1.00 95.94 84 ALA A CA 1
ATOM 660 C C . ALA A 1 84 ? 2.290 -1.455 8.492 1.00 95.94 84 ALA A C 1
ATOM 662 O O . ALA A 1 84 ? 2.303 -2.076 9.550 1.00 95.94 84 ALA A O 1
ATOM 663 N N . GLY A 1 85 ? 3.279 -1.579 7.606 1.00 96.50 85 GLY A N 1
ATOM 664 C CA . GLY A 1 85 ? 4.551 -2.197 7.981 1.00 96.50 85 GLY A CA 1
ATOM 665 C C . GLY A 1 85 ? 5.440 -1.182 8.689 1.00 96.50 85 GLY A C 1
ATOM 666 O O . GLY A 1 85 ? 5.640 -0.077 8.168 1.00 96.50 85 GLY A O 1
ATOM 667 N N . ALA A 1 86 ? 5.982 -1.553 9.851 1.00 96.12 86 ALA A N 1
ATOM 668 C CA . ALA A 1 86 ? 6.704 -0.648 10.750 1.00 96.12 86 ALA A CA 1
ATOM 669 C C . ALA A 1 86 ? 7.854 0.115 10.061 1.00 96.12 86 ALA A C 1
ATOM 671 O O . ALA A 1 86 ? 8.056 1.298 10.325 1.00 96.12 86 ALA A O 1
ATOM 672 N N . ARG A 1 87 ? 8.577 -0.511 9.114 1.00 94.75 87 ARG A N 1
ATOM 673 C CA . ARG A 1 87 ? 9.675 0.159 8.383 1.00 94.75 87 ARG A CA 1
ATOM 674 C C . ARG A 1 87 ? 9.182 1.261 7.445 1.00 94.75 87 ARG A C 1
ATOM 676 O O . ARG A 1 87 ? 9.891 2.232 7.215 1.00 94.75 87 ARG A O 1
ATOM 683 N N . SER A 1 88 ? 7.979 1.108 6.892 1.00 93.50 88 SER A N 1
ATOM 684 C CA . SER A 1 88 ? 7.421 2.037 5.899 1.00 93.50 88 SER A CA 1
ATOM 685 C C . SER A 1 88 ? 6.535 3.124 6.503 1.00 93.50 88 SER A C 1
ATOM 687 O O . SER A 1 88 ? 6.253 4.120 5.836 1.00 93.50 88 SER A O 1
ATOM 689 N N . ARG A 1 89 ? 6.111 2.966 7.764 1.00 93.12 89 ARG A N 1
ATOM 690 C CA . ARG A 1 89 ? 5.135 3.854 8.398 1.00 93.12 89 ARG A CA 1
ATOM 691 C C . ARG A 1 89 ? 5.560 5.322 8.395 1.00 93.12 89 ARG A C 1
ATOM 693 O O . ARG A 1 89 ? 4.722 6.192 8.161 1.00 93.12 89 ARG A O 1
ATOM 700 N N . GLY A 1 90 ? 6.837 5.608 8.641 1.00 90.62 90 GLY A N 1
ATOM 701 C CA . GLY A 1 90 ? 7.346 6.983 8.677 1.00 90.62 90 GLY A CA 1
ATOM 702 C C . GLY A 1 90 ? 7.167 7.751 7.361 1.00 90.62 90 GLY A C 1
ATOM 703 O O . GLY A 1 90 ? 7.104 8.974 7.384 1.00 90.62 90 GLY A O 1
ATOM 704 N N . GLY A 1 91 ? 7.045 7.048 6.228 1.00 89.00 91 GLY A N 1
ATOM 705 C CA . GLY A 1 91 ? 6.838 7.647 4.906 1.00 89.00 91 GLY A CA 1
ATOM 706 C C . GLY A 1 91 ? 5.372 7.809 4.495 1.00 89.00 91 GLY A C 1
ATOM 707 O O . GLY A 1 91 ? 5.104 8.248 3.379 1.00 89.00 91 GLY A O 1
ATOM 708 N N . TRP A 1 92 ? 4.421 7.419 5.345 1.00 89.69 92 TRP A N 1
ATOM 709 C CA . TRP A 1 92 ? 2.999 7.531 5.034 1.00 89.69 92 TRP A CA 1
ATOM 710 C C . TRP A 1 92 ? 2.492 8.956 5.253 1.00 89.69 92 TRP A C 1
ATOM 712 O O . TRP A 1 92 ? 2.594 9.491 6.357 1.00 89.69 92 TRP A O 1
ATOM 722 N N . ASP A 1 93 ? 1.853 9.514 4.229 1.00 89.31 93 ASP A N 1
ATOM 723 C CA . ASP A 1 93 ? 1.082 10.753 4.326 1.00 89.31 93 ASP A CA 1
ATOM 724 C C . ASP A 1 93 ? -0.345 10.439 4.801 1.00 89.31 93 ASP A C 1
ATOM 726 O O . ASP A 1 93 ? -1.293 10.362 4.019 1.00 89.31 93 ASP A O 1
ATOM 730 N N . VAL A 1 94 ? -0.477 10.134 6.096 1.00 91.31 94 VAL A N 1
ATOM 731 C CA . VAL A 1 94 ? -1.779 9.911 6.737 1.00 91.31 94 VAL A CA 1
ATOM 732 C C . VAL A 1 94 ? -2.117 11.114 7.612 1.00 91.31 94 VAL A C 1
ATOM 734 O O . VAL A 1 94 ? -1.376 11.395 8.561 1.00 91.31 94 VAL A O 1
ATOM 737 N N . PRO A 1 95 ? -3.250 11.795 7.361 1.00 92.31 95 PRO A N 1
ATOM 738 C CA . PRO A 1 95 ? -3.698 12.896 8.197 1.00 92.31 95 PRO A CA 1
ATOM 739 C C . PRO A 1 95 ? -3.883 12.473 9.656 1.00 92.31 95 PRO A C 1
ATOM 741 O O . PRO A 1 95 ? -4.427 11.406 9.943 1.00 92.31 95 PRO A O 1
ATOM 744 N N . ALA A 1 96 ? -3.506 13.346 10.592 1.00 93.69 96 ALA A N 1
ATOM 745 C CA . ALA A 1 96 ? -3.609 13.061 12.026 1.00 93.69 96 ALA A CA 1
ATOM 746 C C . ALA A 1 96 ? -5.031 12.657 12.455 1.00 93.69 96 ALA A C 1
ATOM 748 O O . ALA A 1 96 ? -5.199 11.747 13.262 1.00 93.69 96 ALA A O 1
ATOM 749 N N . TRP A 1 97 ? -6.057 13.278 11.861 1.00 95.38 97 TRP A N 1
ATOM 750 C CA . TRP A 1 97 ? -7.451 12.956 12.161 1.00 95.38 97 TRP A CA 1
ATOM 751 C C . TRP A 1 97 ? -7.808 11.503 11.831 1.00 95.38 97 TRP A C 1
ATOM 753 O O . TRP A 1 97 ? -8.602 10.909 12.551 1.00 95.38 97 TRP A O 1
ATOM 763 N N . ALA A 1 98 ? -7.223 10.919 10.780 1.00 96.31 98 ALA A N 1
ATOM 764 C CA . ALA A 1 98 ? -7.530 9.555 10.361 1.00 96.31 98 ALA A CA 1
ATOM 765 C C . ALA A 1 98 ? -6.955 8.539 11.353 1.00 96.31 98 ALA A C 1
ATOM 767 O O . ALA A 1 98 ? -7.596 7.539 11.649 1.00 96.31 98 ALA A O 1
ATOM 768 N N . LEU A 1 99 ? -5.785 8.828 11.934 1.00 94.88 99 LEU A N 1
ATOM 769 C CA . LEU A 1 99 ? -5.211 8.007 13.006 1.00 94.88 99 LEU A CA 1
ATOM 770 C C . LEU A 1 99 ? -6.083 8.035 14.264 1.00 94.88 99 LEU A C 1
ATOM 772 O O . LEU A 1 99 ? -6.238 7.010 14.915 1.00 94.88 99 LEU A O 1
ATOM 776 N N . THR A 1 100 ? -6.659 9.194 14.596 1.00 95.25 100 THR A N 1
ATOM 777 C CA . THR A 1 100 ? -7.572 9.332 15.740 1.00 95.25 100 THR A CA 1
ATOM 778 C C . THR A 1 100 ? -8.935 8.689 15.482 1.00 95.25 100 THR A C 1
ATOM 780 O O . THR A 1 100 ? -9.523 8.139 16.406 1.00 95.25 100 THR A O 1
ATOM 783 N N . ALA A 1 101 ? -9.444 8.766 14.251 1.00 97.00 101 ALA A N 1
ATOM 784 C CA . ALA A 1 101 ? -10.759 8.246 13.881 1.00 97.00 101 ALA A CA 1
ATOM 785 C C . ALA A 1 101 ? -10.764 6.739 13.570 1.00 97.00 101 ALA A C 1
ATOM 787 O O . ALA A 1 101 ? -11.833 6.136 13.516 1.00 97.00 101 ALA A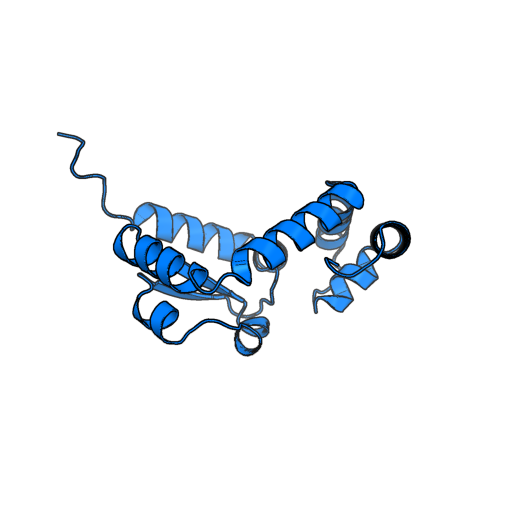 O 1
ATOM 788 N N . ALA A 1 102 ? -9.602 6.127 13.329 1.00 97.19 102 ALA A N 1
ATOM 789 C CA . ALA A 1 102 ? -9.509 4.704 13.034 1.00 97.19 102 ALA A CA 1
ATOM 790 C C . ALA A 1 102 ? -9.994 3.846 14.215 1.00 97.19 102 ALA A C 1
ATOM 792 O O . ALA A 1 102 ? -9.661 4.102 15.371 1.00 97.19 102 ALA A O 1
ATOM 793 N N . ALA A 1 103 ? -10.723 2.773 13.909 1.00 96.56 103 ALA A N 1
ATOM 794 C CA . ALA A 1 103 ? -11.169 1.787 14.892 1.00 96.56 103 ALA A CA 1
ATOM 795 C C . ALA A 1 103 ? -9.991 0.998 15.484 1.00 96.56 103 ALA A C 1
ATOM 797 O O . ALA A 1 103 ? -10.016 0.592 16.644 1.00 96.56 103 ALA A O 1
ATOM 798 N N . SER A 1 104 ? -8.937 0.796 14.692 1.00 96.06 104 SER A N 1
ATOM 799 C CA . SER A 1 104 ? -7.632 0.393 15.203 1.00 96.06 104 SER A CA 1
ATOM 800 C C . SER A 1 104 ? -6.510 0.876 14.293 1.00 96.06 104 SER A C 1
ATOM 802 O O . SER A 1 104 ? -6.708 1.190 13.115 1.00 96.06 104 SER A O 1
ATOM 804 N N . TYR A 1 105 ? -5.310 0.901 14.858 1.00 95.50 105 TYR A N 1
ATOM 805 C CA . TYR A 1 105 ? -4.078 1.177 14.146 1.00 95.50 105 TYR A CA 1
ATOM 806 C C . TYR A 1 105 ? -3.030 0.136 14.548 1.00 95.50 105 TYR A C 1
ATOM 808 O O . TYR A 1 105 ? -2.816 -0.109 15.736 1.00 95.50 105 TYR A O 1
ATOM 816 N N . THR A 1 106 ? -2.407 -0.520 13.573 1.00 96.38 106 THR A N 1
ATOM 817 C CA . THR A 1 106 ? -1.451 -1.606 13.813 1.00 96.38 106 THR A CA 1
ATOM 818 C C . THR A 1 106 ? -0.240 -1.471 12.907 1.00 96.38 106 THR A C 1
ATOM 820 O O . THR A 1 106 ? -0.364 -1.349 11.689 1.00 96.38 106 THR A O 1
ATOM 823 N N . GLU A 1 107 ? 0.944 -1.547 13.508 1.00 97.00 107 GLU A N 1
ATOM 824 C CA . GLU A 1 107 ? 2.208 -1.656 12.789 1.00 97.00 107 GLU A CA 1
ATOM 825 C C . GLU A 1 107 ? 2.725 -3.090 12.874 1.00 97.00 107 GLU A C 1
ATOM 827 O O . GLU A 1 107 ? 2.958 -3.604 13.966 1.00 97.00 107 GLU A O 1
ATOM 832 N N . LEU A 1 108 ? 2.920 -3.737 11.725 1.00 97.00 108 LEU A N 1
ATOM 833 C CA . LEU A 1 108 ? 3.513 -5.065 11.648 1.00 97.00 108 LEU A CA 1
ATOM 834 C C . LEU A 1 108 ? 5.043 -4.967 11.772 1.00 97.00 108 LEU A C 1
ATOM 836 O O . LEU A 1 108 ? 5.695 -4.383 10.893 1.00 97.00 108 LEU A O 1
ATOM 840 N N . PRO A 1 109 ? 5.649 -5.535 12.834 1.00 95.62 109 PRO A N 1
ATOM 841 C CA . PRO A 1 109 ? 7.091 -5.476 13.032 1.00 95.62 109 PRO A CA 1
ATOM 842 C C . PRO A 1 109 ? 7.851 -6.154 11.893 1.00 95.62 109 PRO A C 1
ATOM 844 O O . PRO A 1 109 ? 7.387 -7.134 11.317 1.00 95.62 109 PRO A O 1
ATOM 847 N N . GLY A 1 110 ? 9.046 -5.649 11.579 1.00 93.00 110 GLY A N 1
ATOM 848 C CA . GLY A 1 110 ? 9.930 -6.297 10.608 1.00 93.00 110 GLY A CA 1
ATOM 849 C C . GLY A 1 110 ? 9.410 -6.313 9.166 1.00 93.00 110 GLY A C 1
ATOM 850 O O . GLY A 1 110 ? 9.948 -7.063 8.356 1.00 93.00 110 GLY A O 1
ATOM 851 N N . THR A 1 111 ? 8.425 -5.476 8.820 1.00 95.12 111 THR A N 1
ATOM 852 C CA . THR A 1 111 ? 7.874 -5.368 7.457 1.00 95.12 111 THR A CA 1
ATOM 853 C C . THR A 1 111 ? 7.910 -3.933 6.930 1.00 95.12 111 THR A C 1
ATOM 855 O O . THR A 1 111 ? 7.874 -2.96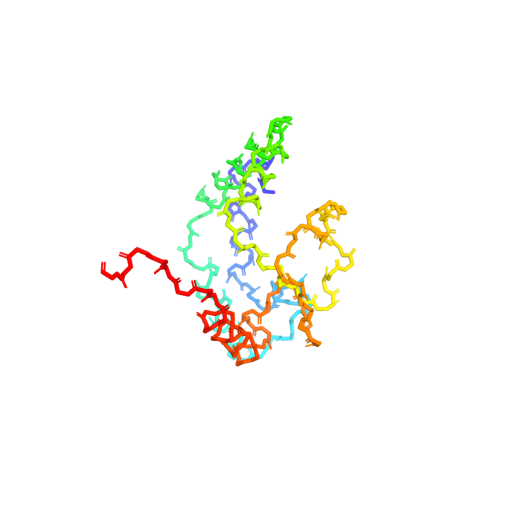8 7.701 1.00 95.12 111 THR A O 1
ATOM 858 N N . GLY A 1 112 ? 8.028 -3.797 5.612 1.00 93.94 112 GLY A N 1
ATOM 859 C CA . GLY A 1 112 ? 7.909 -2.557 4.856 1.00 93.94 112 GLY A CA 1
ATOM 860 C C . GLY A 1 112 ? 6.523 -2.386 4.232 1.00 93.94 112 GLY A C 1
ATOM 861 O O . GLY A 1 112 ? 5.505 -2.761 4.809 1.00 93.94 112 GLY A O 1
ATOM 862 N N . HIS A 1 113 ? 6.471 -1.756 3.058 1.00 91.44 113 HIS A N 1
ATOM 863 C CA . HIS A 1 113 ? 5.206 -1.396 2.411 1.00 91.44 113 HIS A CA 1
ATOM 864 C C . HIS A 1 113 ? 4.393 -2.626 1.975 1.00 91.44 113 HIS A C 1
ATOM 866 O O . HIS A 1 113 ? 3.164 -2.586 1.965 1.00 91.44 113 HIS A O 1
ATOM 872 N N . MET A 1 114 ? 5.059 -3.732 1.631 1.00 92.75 114 MET A N 1
ATOM 873 C CA . MET A 1 114 ? 4.415 -4.928 1.092 1.00 92.75 114 MET A CA 1
ATOM 874 C C . MET A 1 114 ? 4.230 -5.995 2.172 1.00 92.75 114 MET A C 1
ATOM 876 O O . MET A 1 114 ? 4.714 -7.118 2.045 1.00 92.75 114 MET A O 1
ATOM 880 N N . VAL A 1 115 ? 3.476 -5.663 3.222 1.00 93.81 115 VAL A N 1
ATOM 881 C CA . VAL A 1 115 ? 3.208 -6.553 4.369 1.00 93.81 115 VAL A CA 1
ATOM 882 C C . VAL A 1 115 ? 2.732 -7.957 3.963 1.00 93.81 115 VAL A C 1
ATOM 884 O O . VAL A 1 115 ? 3.158 -8.940 4.563 1.00 93.81 115 VAL A O 1
ATOM 887 N N . MET A 1 116 ? 1.948 -8.064 2.882 1.00 92.31 116 MET A N 1
ATOM 888 C CA . MET A 1 116 ? 1.464 -9.336 2.317 1.00 92.31 116 MET A CA 1
ATOM 889 C C . MET A 1 116 ? 2.570 -10.261 1.833 1.00 92.31 116 MET A C 1
ATOM 891 O O . MET A 1 116 ? 2.425 -11.476 1.868 1.00 92.31 116 MET A O 1
ATOM 895 N N . LEU A 1 117 ? 3.632 -9.673 1.293 1.00 92.12 117 LEU A N 1
ATOM 896 C CA . LEU A 1 117 ? 4.741 -10.396 0.687 1.00 92.12 117 LEU A CA 1
ATOM 897 C C . LEU A 1 117 ? 5.851 -10.657 1.709 1.00 92.12 117 LEU A C 1
ATOM 899 O O . LEU A 1 117 ? 6.602 -11.627 1.609 1.00 92.12 117 LEU A O 1
ATOM 903 N N . GLU A 1 118 ? 5.985 -9.758 2.678 1.00 92.75 118 GLU A N 1
ATOM 904 C CA . GLU A 1 118 ? 7.060 -9.797 3.657 1.00 92.75 118 GLU A CA 1
ATOM 905 C C . GLU A 1 118 ? 6.742 -10.689 4.858 1.00 92.75 118 GLU A C 1
ATOM 907 O O . GLU A 1 118 ? 7.642 -11.395 5.314 1.00 92.75 118 GLU A O 1
ATOM 912 N N . ALA A 1 119 ? 5.494 -10.684 5.336 1.00 93.75 119 ALA A N 1
ATOM 913 C CA . ALA A 1 119 ? 5.035 -11.501 6.460 1.00 93.75 119 ALA A CA 1
ATOM 914 C C . ALA A 1 119 ? 3.591 -12.008 6.235 1.00 93.75 119 ALA A C 1
ATOM 916 O O . ALA A 1 119 ? 2.673 -11.589 6.954 1.00 93.75 119 ALA A O 1
ATOM 917 N N . PRO A 1 120 ? 3.367 -12.886 5.237 1.00 93.44 120 PRO A N 1
ATOM 918 C CA . PRO A 1 120 ? 2.030 -13.338 4.850 1.00 93.44 120 PRO A CA 1
ATOM 919 C C . PRO A 1 120 ? 1.249 -13.973 6.007 1.00 93.44 120 PRO A C 1
ATOM 921 O O . PRO A 1 120 ? 0.057 -13.708 6.154 1.00 93.44 120 PRO A O 1
ATOM 924 N N . GLU A 1 121 ? 1.901 -14.753 6.873 1.00 95.19 121 GLU A N 1
ATOM 925 C CA . GLU A 1 121 ? 1.252 -15.409 8.013 1.00 95.19 121 GLU A CA 1
ATOM 926 C C . GLU A 1 121 ? 0.831 -14.401 9.084 1.00 95.19 121 GLU A C 1
ATOM 928 O O . GLU A 1 121 ? -0.294 -14.455 9.585 1.00 95.19 121 GLU A O 1
ATOM 933 N N . ALA A 1 122 ? 1.718 -13.463 9.429 1.00 96.19 122 ALA A N 1
ATOM 934 C CA . ALA A 1 122 ? 1.432 -12.441 10.433 1.00 96.19 122 ALA A CA 1
ATOM 935 C C . ALA A 1 122 ? 0.306 -11.512 9.966 1.00 96.19 122 ALA A C 1
ATOM 937 O O . ALA A 1 122 ? -0.606 -11.206 10.735 1.00 96.19 122 ALA A O 1
ATOM 938 N N . PHE A 1 123 ? 0.332 -11.112 8.692 1.00 96.19 123 PHE A N 1
ATOM 939 C CA . PHE A 1 123 ? -0.735 -10.310 8.115 1.00 96.19 123 PHE A CA 1
ATOM 940 C C . PHE A 1 123 ? -2.056 -11.089 8.024 1.00 96.19 123 PHE A C 1
ATOM 942 O O . PHE A 1 123 ? -3.108 -10.557 8.373 1.00 96.19 123 PHE A O 1
ATOM 949 N N . GLY A 1 124 ? -2.021 -12.357 7.605 1.00 96.12 124 GLY A N 1
ATOM 950 C CA . GLY A 1 124 ? -3.211 -13.208 7.539 1.00 96.12 124 GLY A CA 1
ATOM 951 C C . GLY A 1 124 ? -3.872 -13.405 8.904 1.00 96.12 124 GLY A C 1
ATOM 952 O O . GLY A 1 124 ? -5.094 -13.301 9.020 1.00 96.12 124 GLY A O 1
ATOM 953 N N . LYS A 1 125 ? -3.069 -13.613 9.955 1.00 96.69 125 LYS A N 1
ATOM 954 C CA . LYS A 1 125 ? -3.555 -13.685 11.338 1.00 96.69 125 LYS A CA 1
ATOM 955 C C . LYS A 1 125 ? -4.232 -12.380 11.767 1.00 96.69 125 LYS A C 1
ATOM 957 O O . LYS A 1 125 ? -5.339 -12.427 12.295 1.00 96.69 125 LYS A O 1
ATOM 962 N N . LEU A 1 126 ? -3.602 -11.236 11.492 1.00 96.12 126 LEU A N 1
ATOM 963 C CA . LEU A 1 126 ? -4.173 -9.922 11.793 1.00 96.12 126 LEU A CA 1
ATOM 964 C C . LEU A 1 126 ? -5.527 -9.718 11.099 1.00 96.12 126 LEU A C 1
ATOM 966 O O . LEU A 1 126 ? -6.480 -9.282 11.737 1.00 96.12 126 LEU A O 1
ATOM 970 N N . LEU A 1 127 ? -5.649 -10.074 9.815 1.00 94.62 127 LEU A N 1
ATOM 971 C CA . LEU A 1 127 ? -6.934 -9.993 9.116 1.00 94.62 127 LEU A CA 1
ATOM 972 C C . LEU A 1 127 ? -8.010 -10.857 9.777 1.00 94.62 127 LEU A C 1
ATOM 974 O O . LEU A 1 127 ? -9.132 -10.391 9.962 1.00 94.62 127 LEU A O 1
ATOM 978 N N . ALA A 1 128 ? -7.683 -12.100 10.138 1.00 95.12 128 ALA A N 1
ATOM 979 C CA . ALA A 1 128 ? -8.633 -12.987 10.803 1.00 95.12 128 ALA A CA 1
ATOM 980 C C . ALA A 1 128 ? -9.131 -12.386 12.129 1.00 95.12 128 ALA A C 1
ATOM 982 O O . ALA A 1 128 ? -10.332 -12.385 12.391 1.00 95.12 128 ALA A O 1
ATOM 983 N N . GLU A 1 129 ? -8.233 -11.804 12.926 1.00 94.31 129 GLU A N 1
ATOM 984 C CA . GLU A 1 129 ? -8.585 -11.125 14.177 1.00 94.31 129 GLU A CA 1
ATOM 985 C C . GLU A 1 129 ? -9.533 -9.941 13.931 1.00 94.31 129 GLU A C 1
ATOM 987 O O . GLU A 1 129 ? -10.577 -9.851 14.585 1.00 94.31 129 GLU A O 1
ATOM 992 N N . LEU A 1 130 ? -9.244 -9.093 12.938 1.00 92.12 130 LEU A N 1
ATOM 993 C CA . LEU A 1 130 ? -10.088 -7.946 12.576 1.00 92.12 130 LEU A CA 1
ATOM 994 C C . LEU A 1 130 ? -11.488 -8.365 12.095 1.00 92.12 130 LEU A C 1
ATOM 996 O O . LEU A 1 130 ? -12.479 -7.735 12.459 1.00 92.12 130 LEU A O 1
ATOM 1000 N N . PHE A 1 131 ? -11.603 -9.456 11.331 1.00 86.81 131 PHE A N 1
ATOM 1001 C CA . PHE A 1 131 ? -12.908 -9.950 10.875 1.00 86.81 131 PHE A CA 1
ATOM 1002 C C . PHE A 1 131 ? -13.742 -10.580 11.995 1.00 86.81 131 PHE A C 1
ATOM 1004 O O . PHE A 1 131 ? -14.966 -10.519 11.946 1.00 86.81 131 PHE A O 1
ATOM 1011 N N . THR A 1 132 ? -13.105 -11.156 13.016 1.00 83.81 132 THR A N 1
ATOM 1012 C CA . THR A 1 132 ? -13.816 -11.737 14.173 1.00 83.81 132 THR A CA 1
ATOM 1013 C C . THR A 1 132 ? -14.239 -10.711 15.225 1.00 83.81 132 THR A C 1
ATOM 1015 O O . THR A 1 132 ? -15.124 -10.995 16.028 1.00 83.81 132 THR A O 1
ATOM 1018 N N . THR A 1 133 ? -13.621 -9.527 15.236 1.00 65.75 133 THR A N 1
ATOM 1019 C CA . THR A 1 133 ? -13.880 -8.456 16.216 1.00 65.75 133 THR A CA 1
ATOM 1020 C C . THR A 1 133 ? -14.807 -7.356 15.698 1.00 65.75 133 THR A C 1
ATOM 1022 O O . THR A 1 133 ? -15.195 -6.479 16.471 1.00 65.75 133 THR A O 1
ATOM 1025 N N . SER A 1 134 ? -15.220 -7.408 14.426 1.00 58.91 134 SER A N 1
ATOM 1026 C CA . SER A 1 134 ? -16.283 -6.538 13.917 1.00 58.91 134 SER A CA 1
ATOM 1027 C C . SER A 1 134 ? -17.618 -6.928 14.571 1.00 58.91 134 SER A C 1
ATOM 1029 O O . SER A 1 134 ? -17.976 -8.109 14.524 1.00 58.91 134 SER A O 1
ATOM 1031 N N . PRO A 1 135 ? -18.355 -5.997 15.210 1.00 52.88 135 PRO A N 1
ATOM 1032 C CA . PRO A 1 135 ? -19.647 -6.322 15.799 1.00 52.88 135 PRO A CA 1
ATOM 1033 C C . PRO A 1 135 ? -20.569 -6.887 14.717 1.00 52.88 135 PRO A C 1
ATOM 1035 O O . PRO A 1 135 ? -20.687 -6.319 13.631 1.00 52.88 135 PRO A O 1
ATOM 1038 N N . ALA A 1 136 ? -21.191 -8.028 15.020 1.00 51.78 136 ALA A N 1
ATOM 1039 C CA . ALA A 1 136 ? -22.192 -8.633 14.159 1.00 51.78 136 ALA A CA 1
ATOM 1040 C C . ALA A 1 136 ? -23.283 -7.607 13.822 1.00 51.78 136 ALA A C 1
ATOM 1042 O O . ALA A 1 136 ? -23.715 -6.833 14.679 1.00 51.78 136 ALA A O 1
ATOM 1043 N N . ASP A 1 137 ? -23.706 -7.625 12.563 1.00 47.19 137 ASP A N 1
ATOM 1044 C CA . ASP A 1 137 ? -24.776 -6.798 12.023 1.00 47.19 137 ASP A CA 1
ATOM 1045 C C . ASP A 1 137 ? -26.046 -6.939 12.898 1.00 47.19 137 ASP A C 1
ATOM 1047 O O . ASP A 1 137 ? -26.566 -8.053 13.029 1.00 47.19 137 ASP A O 1
ATOM 1051 N N . PRO A 1 138 ? -26.575 -5.867 13.523 1.00 48.78 138 PRO A N 1
ATOM 1052 C CA . PRO A 1 138 ? -27.770 -5.954 14.368 1.00 48.78 138 PRO A CA 1
ATOM 1053 C C . PRO A 1 138 ? -29.055 -6.265 13.579 1.00 48.78 138 PRO A C 1
ATOM 1055 O O . PRO A 1 138 ? -30.122 -6.380 14.175 1.00 48.78 138 PRO A O 1
ATOM 1058 N N . ALA A 1 139 ? -28.977 -6.408 12.251 1.00 43.47 139 ALA A N 1
ATOM 1059 C CA . ALA A 1 139 ? -30.108 -6.720 11.378 1.00 43.47 139 ALA A CA 1
ATOM 1060 C C . ALA A 1 139 ? -30.410 -8.227 11.228 1.00 43.47 139 ALA A C 1
ATOM 1062 O O . ALA A 1 139 ? -31.331 -8.590 10.498 1.00 43.47 139 ALA A O 1
ATOM 1063 N N . ALA A 1 140 ? -29.675 -9.113 11.908 1.00 43.75 140 ALA A N 1
ATOM 1064 C CA . ALA A 1 140 ? -29.995 -10.538 11.966 1.00 43.75 140 ALA A CA 1
ATOM 1065 C C . ALA A 1 140 ? -30.725 -10.883 13.278 1.00 43.75 140 ALA A C 1
ATOM 1067 O O . ALA A 1 140 ? -30.133 -11.410 14.222 1.00 43.75 140 ALA A O 1
ATOM 1068 N N . SER A 1 141 ? -32.017 -10.564 13.359 1.00 46.53 141 SER A N 1
ATOM 1069 C CA . SER A 1 141 ? -32.968 -11.130 14.331 1.00 46.53 141 SER A CA 1
ATOM 1070 C C . SER A 1 141 ? -34.368 -11.164 13.738 1.00 46.53 141 SER A C 1
ATOM 1072 O O . SER A 1 141 ? -34.788 -10.127 13.182 1.00 46.53 141 SER A O 1
#